Protein AF-A0A1G0LG67-F1 (afdb_monomer)

Solvent-accessible surface area (backbone atoms only — not comparable to full-atom values): 3889 Å² total; per-residue (Å²): 130,96,31,78,39,81,12,84,89,41,98,81,53,58,50,28,84,46,36,68,77,43,38,96,44,73,71,46,22,50,57,47,48,50,51,52,40,64,48,34,48,49,80,73,90,64,53,77,92,75,53,51,73,67,59,59,70,45,46,56,68,75,134

Secondary structure (DSSP, 8-state):
------STTSTT-PPPTTGGGG-SSHHHHHHHHHHHHHHHBS---S-GGG--HHHHHTB----

Structure (mmCIF, N/CA/C/O backbone):
data_AF-A0A1G0LG67-F1
#
_entry.id   AF-A0A1G0LG67-F1
#
loop_
_atom_site.group_PDB
_atom_site.id
_atom_site.type_symbol
_atom_site.label_atom_id
_atom_site.label_alt_id
_atom_site.label_comp_id
_atom_site.label_asym_id
_atom_site.label_entity_id
_atom_site.label_seq_id
_atom_site.pdbx_PDB_ins_code
_atom_site.Cartn_x
_atom_site.Cartn_y
_atom_site.Cartn_z
_atom_site.occupancy
_atom_site.B_iso_or_equiv
_atom_site.auth_seq_id
_atom_site.auth_comp_id
_atom_site.auth_asym_id
_atom_site.auth_atom_id
_atom_site.pdbx_PDB_model_num
ATOM 1 N N . MET A 1 1 ? -6.984 10.673 -7.243 1.00 70.12 1 MET A N 1
ATOM 2 C CA . MET A 1 1 ? -5.923 9.730 -7.671 1.00 70.12 1 MET A CA 1
ATOM 3 C C . MET A 1 1 ? -6.044 8.513 -6.773 1.00 70.12 1 MET A C 1
ATOM 5 O O . MET A 1 1 ? -6.166 8.723 -5.575 1.00 70.12 1 MET A O 1
ATOM 9 N N . ARG A 1 2 ? -6.105 7.293 -7.320 1.00 83.88 2 ARG A N 1
ATOM 10 C CA . ARG A 1 2 ? -6.230 6.074 -6.504 1.00 83.88 2 ARG A CA 1
ATOM 11 C C . ARG A 1 2 ? -4.898 5.828 -5.790 1.00 83.88 2 ARG A C 1
ATOM 13 O O . ARG A 1 2 ? -3.906 5.582 -6.465 1.00 83.88 2 ARG A O 1
ATOM 20 N N . ARG A 1 3 ? -4.868 5.969 -4.464 1.00 87.31 3 ARG A N 1
ATOM 21 C CA . ARG A 1 3 ? -3.686 5.757 -3.619 1.00 87.31 3 ARG A CA 1
ATOM 22 C C . ARG A 1 3 ? -3.929 4.610 -2.658 1.00 87.31 3 ARG A C 1
ATOM 24 O O . ARG A 1 3 ? -4.974 4.566 -2.012 1.00 87.31 3 ARG A O 1
ATOM 31 N N . LEU A 1 4 ? -2.951 3.719 -2.572 1.00 90.50 4 LEU A N 1
ATOM 32 C CA . LEU A 1 4 ? -2.953 2.575 -1.677 1.00 90.50 4 LEU A CA 1
ATOM 33 C C . LEU A 1 4 ? -1.749 2.718 -0.744 1.00 90.50 4 LEU A C 1
ATOM 35 O O . LEU A 1 4 ? -0.624 2.432 -1.135 1.00 90.50 4 LEU A O 1
ATOM 39 N N . ASP A 1 5 ? -1.975 3.236 0.455 1.00 89.44 5 ASP A N 1
ATOM 40 C CA . ASP A 1 5 ? -0.961 3.396 1.497 1.00 89.44 5 ASP A CA 1
ATOM 41 C C . ASP A 1 5 ? -1.646 3.524 2.863 1.00 89.44 5 ASP A C 1
ATOM 43 O O . ASP A 1 5 ? -2.799 3.949 2.942 1.00 89.44 5 ASP A O 1
ATOM 47 N N . ASP A 1 6 ? -0.946 3.149 3.929 1.00 88.69 6 ASP A N 1
ATOM 48 C CA . ASP A 1 6 ? -1.458 3.136 5.304 1.00 88.69 6 ASP A CA 1
ATOM 49 C C . ASP A 1 6 ? -1.308 4.483 6.030 1.00 88.69 6 ASP A C 1
ATOM 51 O O . ASP A 1 6 ? -1.581 4.572 7.226 1.00 88.69 6 ASP A O 1
ATOM 55 N N . GLY A 1 7 ? -0.850 5.539 5.349 1.00 86.06 7 GLY A N 1
ATOM 56 C CA . GLY A 1 7 ? -0.706 6.876 5.922 1.00 86.06 7 GLY A CA 1
ATOM 57 C C . GLY A 1 7 ? 0.441 7.039 6.923 1.00 86.06 7 GLY A C 1
ATOM 58 O O . GLY A 1 7 ? 0.776 8.175 7.254 1.00 86.06 7 GLY A O 1
ATOM 59 N N . LYS A 1 8 ? 1.111 5.959 7.356 1.00 82.31 8 LYS A N 1
ATOM 60 C CA . LYS A 1 8 ? 2.183 6.008 8.374 1.00 82.31 8 LYS A CA 1
ATOM 61 C C . LYS A 1 8 ? 3.408 6.816 7.938 1.00 82.31 8 LYS A C 1
ATOM 63 O O . LYS A 1 8 ? 4.144 7.311 8.783 1.00 82.31 8 LYS A O 1
ATOM 68 N N . GLY A 1 9 ? 3.620 6.957 6.628 1.00 73.00 9 GLY A N 1
ATOM 69 C CA . GLY A 1 9 ? 4.683 7.783 6.041 1.00 73.00 9 GLY A CA 1
ATOM 70 C C . GLY A 1 9 ? 4.236 9.181 5.598 1.00 73.00 9 GLY A C 1
ATOM 71 O O . GLY A 1 9 ? 5.043 9.931 5.051 1.00 73.00 9 GLY A O 1
ATOM 72 N N . SER A 1 10 ? 2.959 9.534 5.778 1.00 75.50 10 SER A N 1
ATOM 73 C CA . SER A 1 10 ? 2.412 10.825 5.358 1.00 75.50 10 SER A CA 1
ATOM 74 C C . SER A 1 10 ? 2.544 11.863 6.470 1.00 75.50 10 SER A C 1
ATOM 76 O O . SER A 1 10 ? 2.307 11.558 7.637 1.00 75.50 10 SER A O 1
ATOM 78 N N . LYS A 1 11 ? 2.844 13.118 6.109 1.00 73.94 11 LYS A N 1
ATOM 79 C CA . LYS A 1 11 ? 2.901 14.246 7.061 1.00 73.94 11 LYS A CA 1
ATOM 80 C C . LYS A 1 11 ? 1.591 14.436 7.831 1.00 73.94 11 LYS A C 1
ATOM 82 O O . LYS A 1 11 ? 1.621 14.871 8.975 1.00 73.94 11 LYS A O 1
ATOM 87 N N . ASP A 1 12 ? 0.470 14.076 7.208 1.00 77.88 12 ASP A N 1
ATOM 88 C CA . ASP A 1 12 ? -0.871 14.229 7.777 1.00 77.88 12 ASP A CA 1
ATOM 89 C C . ASP A 1 12 ? -1.401 12.938 8.422 1.00 77.88 12 ASP A C 1
ATOM 91 O O . ASP A 1 12 ? -2.538 12.912 8.887 1.00 77.88 12 ASP A O 1
ATOM 95 N N . GLY A 1 13 ? -0.639 11.834 8.376 1.00 81.75 13 GLY A N 1
ATOM 96 C CA . GLY A 1 13 ? -1.069 10.520 8.873 1.00 81.75 13 GLY A CA 1
ATOM 97 C C . GLY A 1 13 ? -2.270 9.907 8.136 1.00 81.75 13 GLY A C 1
ATOM 98 O O . GLY A 1 13 ? -2.782 8.868 8.545 1.00 81.75 13 GLY A O 1
ATOM 99 N N . LYS A 1 14 ? -2.758 10.553 7.069 1.00 86.44 14 LYS A N 1
ATOM 100 C CA . LYS A 1 14 ? -3.957 10.128 6.340 1.00 86.44 14 LYS A CA 1
ATOM 101 C C . LYS A 1 14 ? -3.627 8.985 5.380 1.00 86.44 14 LYS A C 1
ATOM 103 O O . LYS A 1 14 ? -2.765 9.188 4.521 1.00 86.44 14 LYS A O 1
ATOM 108 N N . PRO A 1 15 ? -4.322 7.840 5.479 1.00 91.00 15 PRO A N 1
ATOM 109 C CA . PRO A 1 15 ? -4.152 6.749 4.535 1.00 91.00 15 PRO A CA 1
ATOM 110 C C . PRO A 1 15 ? -4.688 7.113 3.148 1.00 91.00 15 PRO A C 1
ATOM 112 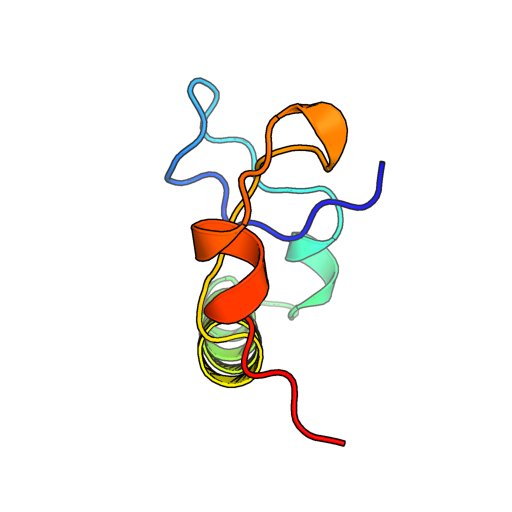O O . PRO A 1 15 ? -5.532 8.002 2.983 1.00 91.00 15 PRO A O 1
ATOM 115 N N . GLY A 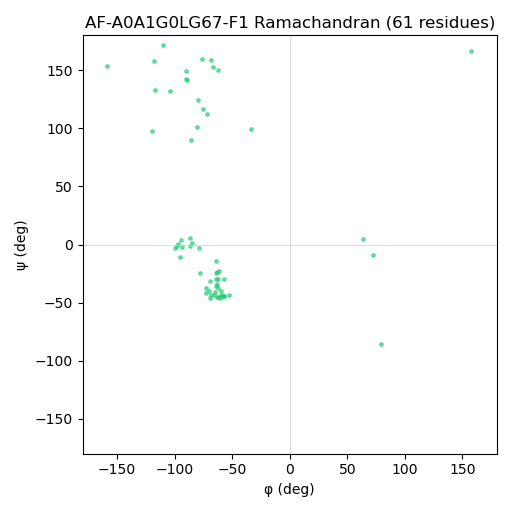1 16 ? -4.201 6.392 2.142 1.00 90.19 16 GLY A N 1
ATOM 116 C CA . GLY A 1 16 ? -4.684 6.493 0.774 1.00 90.19 16 GLY A CA 1
ATOM 117 C C . GLY A 1 16 ? -6.156 6.088 0.660 1.00 90.19 16 GLY A C 1
ATOM 118 O O . GLY A 1 16 ? -6.648 5.228 1.387 1.00 90.19 16 GLY A O 1
ATOM 119 N N . ASN A 1 17 ? -6.871 6.672 -0.303 1.00 92.88 17 ASN A N 1
ATOM 120 C CA . ASN A 1 17 ? -8.310 6.453 -0.474 1.00 92.88 17 ASN A CA 1
ATOM 121 C C . ASN A 1 17 ? -8.695 5.007 -0.844 1.00 92.88 17 ASN A C 1
ATOM 123 O O . ASN A 1 17 ? -9.867 4.679 -0.799 1.00 92.88 17 ASN A O 1
ATOM 127 N N . MET A 1 18 ? -7.745 4.160 -1.255 1.00 94.38 18 MET A N 1
ATOM 128 C CA . MET A 1 18 ? -8.000 2.743 -1.543 1.00 94.38 18 MET A CA 1
ATOM 129 C C . MET A 1 18 ? -7.681 1.825 -0.357 1.00 94.38 18 MET A C 1
ATOM 131 O O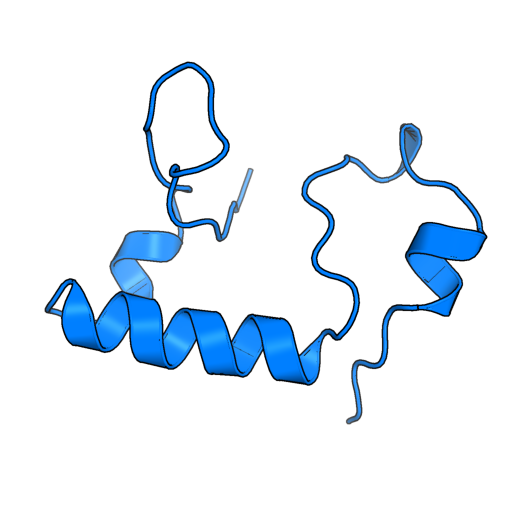 . MET A 1 18 ? -8.027 0.647 -0.400 1.00 94.38 18 MET A O 1
ATOM 135 N N . TYR A 1 19 ? -7.021 2.333 0.689 1.00 94.06 19 TYR A N 1
ATOM 136 C CA . TYR A 1 19 ? -6.613 1.534 1.847 1.00 94.06 19 TYR A CA 1
ATOM 13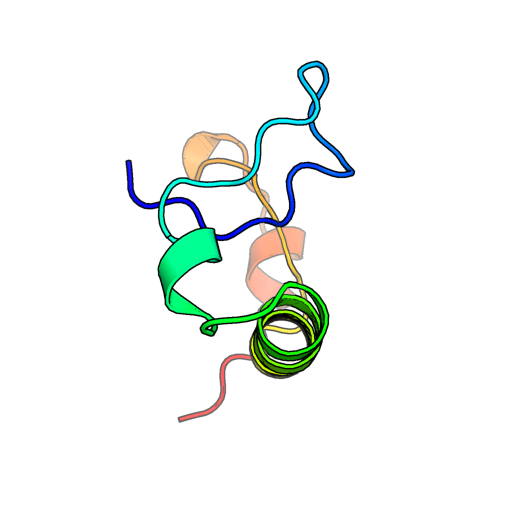7 C C . TYR A 1 19 ? -7.812 0.950 2.604 1.00 94.06 19 TYR A C 1
ATOM 139 O O . TYR A 1 19 ? -7.760 -0.179 3.084 1.00 94.06 19 TYR A O 1
ATOM 147 N N . GLU A 1 20 ? -8.927 1.681 2.651 1.0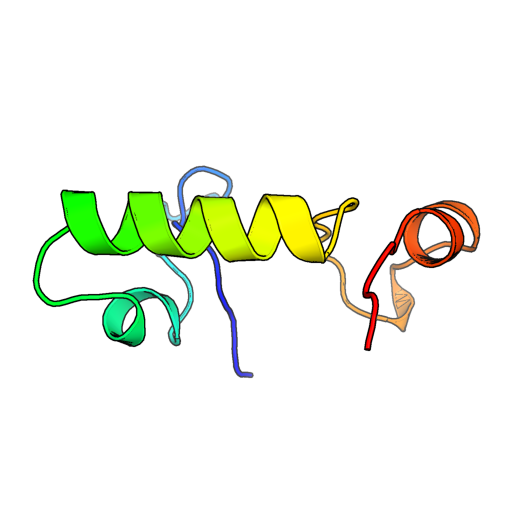0 93.88 20 GLU A N 1
ATOM 148 C CA . GLU A 1 20 ? -10.174 1.219 3.273 1.00 93.88 20 GLU A CA 1
ATOM 149 C C . GLU A 1 20 ? -10.770 -0.031 2.612 1.00 93.88 20 GLU A C 1
ATOM 151 O O . GLU A 1 20 ? -11.487 -0.783 3.261 1.00 93.88 20 GLU A O 1
ATOM 156 N N . HIS A 1 21 ? -10.438 -0.301 1.348 1.00 95.62 21 HIS A N 1
ATOM 157 C CA . HIS A 1 21 ? -10.947 -1.463 0.620 1.00 95.62 21 HIS A CA 1
ATOM 158 C C . HIS A 1 21 ? -10.104 -2.726 0.825 1.00 95.62 21 HIS A C 1
ATOM 160 O O . HIS A 1 21 ? -10.443 -3.778 0.289 1.00 95.62 21 HIS A O 1
ATOM 166 N N . LEU A 1 22 ? -9.012 -2.644 1.592 1.00 94.81 22 LEU A N 1
ATOM 167 C CA . LEU A 1 22 ? -8.175 -3.801 1.901 1.00 94.81 22 LEU A CA 1
ATOM 168 C C . LEU A 1 22 ? -8.755 -4.695 3.003 1.00 94.81 22 LEU A C 1
ATOM 170 O O . LEU A 1 22 ? -8.146 -5.710 3.316 1.00 94.81 22 LEU A O 1
ATOM 174 N N . GLY A 1 23 ? -9.888 -4.347 3.611 1.00 94.50 23 GLY A N 1
ATOM 175 C CA . GLY A 1 23 ? -10.507 -5.163 4.652 1.00 94.50 23 GLY A CA 1
ATOM 176 C C . GLY A 1 23 ? -11.428 -4.366 5.566 1.00 94.50 23 GLY A C 1
ATOM 177 O O . GLY A 1 23 ? -11.387 -3.137 5.595 1.00 94.50 23 GLY A O 1
ATOM 178 N N . ALA A 1 24 ? -12.234 -5.077 6.350 1.00 93.88 24 ALA A N 1
ATOM 179 C CA . ALA A 1 24 ? -13.169 -4.472 7.298 1.00 93.88 24 ALA A CA 1
ATOM 180 C C . ALA A 1 24 ? -12.472 -3.985 8.581 1.00 93.88 24 ALA A C 1
ATOM 182 O O . ALA A 1 24 ? -12.959 -3.081 9.259 1.00 93.88 24 ALA A O 1
ATOM 183 N N . THR A 1 25 ? -11.318 -4.568 8.923 1.00 95.50 25 THR A N 1
ATOM 184 C CA . THR A 1 25 ? -10.548 -4.224 10.129 1.00 95.50 25 THR A CA 1
ATOM 185 C C . THR A 1 25 ? -9.169 -3.670 9.785 1.00 95.50 25 THR A C 1
ATOM 187 O O . THR A 1 25 ? -8.646 -3.902 8.700 1.00 95.50 25 THR A O 1
ATOM 190 N N . GLU A 1 26 ? -8.550 -2.923 10.701 1.00 93.62 26 GLU A N 1
ATOM 191 C CA . GLU A 1 26 ? -7.175 -2.430 10.504 1.00 93.62 26 GLU A CA 1
ATOM 192 C C . GLU A 1 26 ? -6.164 -3.579 10.374 1.00 93.62 26 GLU A C 1
ATOM 194 O O . GLU A 1 26 ? -5.265 -3.525 9.542 1.00 93.62 26 GLU A O 1
ATOM 199 N N . VAL A 1 27 ? -6.349 -4.657 11.142 1.00 94.62 27 VAL A N 1
ATOM 200 C CA . VAL A 1 27 ? -5.483 -5.845 11.084 1.00 94.62 27 VAL A CA 1
ATOM 201 C C . VAL A 1 27 ? -5.540 -6.498 9.703 1.00 94.62 27 VAL A C 1
ATOM 203 O O . VAL A 1 27 ? -4.507 -6.842 9.131 1.00 94.62 27 VAL A O 1
ATOM 206 N N . GLU A 1 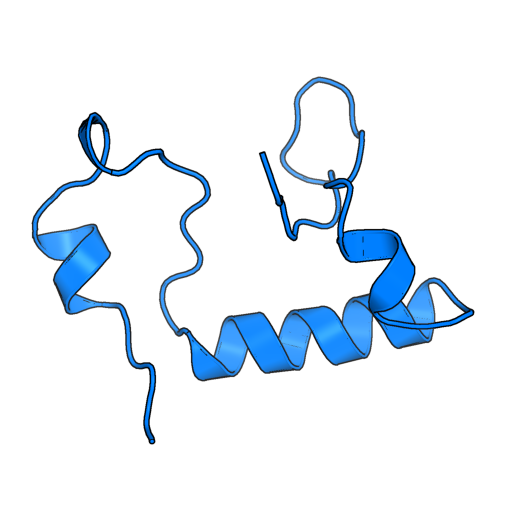28 ? -6.743 -6.644 9.149 1.00 95.25 28 GLU A N 1
ATOM 207 C CA . GLU A 1 28 ? -6.944 -7.202 7.813 1.00 95.25 28 GLU A CA 1
ATOM 208 C C . GLU A 1 28 ? -6.360 -6.294 6.727 1.00 95.25 28 GLU A C 1
ATOM 210 O O . GLU A 1 28 ? -5.647 -6.773 5.844 1.00 95.25 28 GLU A O 1
ATOM 215 N N . ARG A 1 29 ? -6.586 -4.979 6.839 1.00 95.75 29 ARG A N 1
ATOM 216 C CA . ARG A 1 29 ? -6.037 -3.996 5.901 1.00 95.75 29 ARG A CA 1
ATOM 217 C C . ARG A 1 29 ? -4.515 -4.031 5.862 1.00 95.75 29 ARG A C 1
ATOM 219 O O . ARG A 1 29 ? -3.958 -4.052 4.767 1.00 95.75 29 ARG A O 1
ATOM 226 N N . GLN A 1 30 ? -3.846 -4.124 7.014 1.00 94.81 30 GLN A N 1
ATOM 227 C CA . GLN A 1 30 ? -2.386 -4.234 7.033 1.00 94.81 30 GLN A CA 1
ATOM 228 C C . GLN A 1 30 ? -1.878 -5.556 6.486 1.00 94.81 30 GLN A C 1
ATOM 230 O O . GLN A 1 30 ? -0.971 -5.558 5.657 1.00 94.81 30 GLN A O 1
ATOM 235 N N . LYS A 1 31 ? -2.508 -6.673 6.861 1.00 96.44 31 LYS A N 1
ATOM 236 C CA . LYS A 1 31 ? -2.142 -7.983 6.318 1.00 96.44 31 LYS A CA 1
ATOM 237 C C . LYS A 1 31 ? -2.236 -8.002 4.791 1.00 96.44 31 LYS A C 1
ATOM 239 O O . LYS A 1 31 ? -1.337 -8.504 4.122 1.00 96.44 31 LYS A O 1
ATOM 244 N N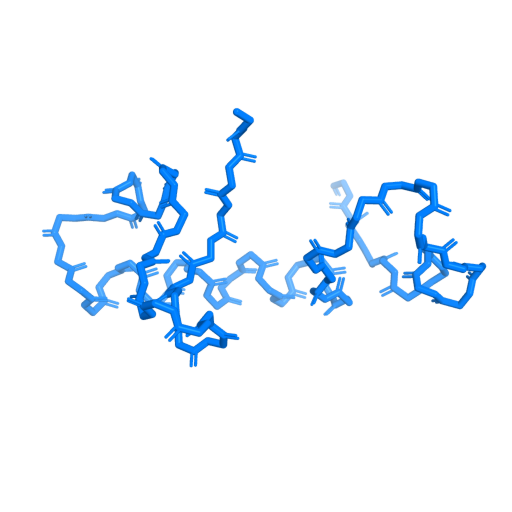 . ASN A 1 32 ? -3.306 -7.440 4.236 1.00 96.62 32 ASN A N 1
ATOM 245 C CA . ASN A 1 32 ? -3.499 -7.391 2.792 1.00 96.62 32 ASN A CA 1
ATOM 246 C C . ASN A 1 32 ? -2.558 -6.380 2.124 1.00 96.62 32 ASN A C 1
ATOM 248 O O . ASN A 1 32 ? -2.009 -6.680 1.066 1.00 96.62 32 ASN A O 1
ATOM 252 N N . LEU A 1 33 ? -2.292 -5.229 2.749 1.00 95.31 33 LEU A N 1
ATOM 253 C CA . LEU A 1 33 ? -1.299 -4.271 2.256 1.00 95.31 33 LEU A CA 1
ATOM 254 C C . LEU A 1 33 ? 0.100 -4.898 2.165 1.00 95.31 33 LEU A C 1
ATOM 256 O O . LEU A 1 33 ? 0.812 -4.659 1.189 1.00 95.31 33 LEU A O 1
ATOM 260 N N . ASP A 1 34 ? 0.484 -5.721 3.140 1.00 94.81 34 ASP A N 1
ATOM 261 C CA . ASP A 1 34 ? 1.777 -6.409 3.147 1.00 94.81 34 ASP A CA 1
ATOM 262 C C . ASP A 1 34 ? 1.910 -7.405 1.988 1.00 94.81 34 ASP A C 1
ATOM 264 O O . ASP A 1 34 ? 2.980 -7.499 1.382 1.00 94.81 34 ASP A O 1
ATOM 268 N N . ILE A 1 35 ? 0.821 -8.081 1.601 1.00 95.00 35 ILE A N 1
ATOM 269 C CA . ILE A 1 35 ? 0.790 -8.937 0.403 1.00 95.00 35 ILE A CA 1
ATOM 270 C C . ILE A 1 35 ? 1.089 -8.106 -0.853 1.00 95.00 35 ILE A C 1
ATOM 272 O O . ILE A 1 35 ? 1.933 -8.495 -1.663 1.00 95.00 35 ILE A O 1
ATOM 276 N N . PHE A 1 36 ? 0.455 -6.937 -1.004 1.00 93.88 36 PHE A N 1
ATOM 277 C CA . PHE A 1 36 ? 0.716 -6.043 -2.137 1.00 93.88 36 PHE A CA 1
ATOM 278 C C . PHE A 1 36 ? 2.160 -5.532 -2.150 1.00 93.88 36 PHE A C 1
ATOM 280 O O . PHE A 1 36 ? 2.805 -5.562 -3.199 1.00 93.88 36 PHE A O 1
ATOM 287 N N . LYS A 1 37 ? 2.690 -5.107 -0.997 1.00 92.88 37 LYS A N 1
ATOM 288 C CA . LYS A 1 37 ? 4.087 -4.664 -0.864 1.00 92.88 37 LYS A CA 1
ATOM 289 C C . LYS A 1 37 ? 5.060 -5.772 -1.263 1.00 92.88 37 LYS A C 1
ATOM 291 O O . LYS A 1 37 ? 5.989 -5.520 -2.027 1.00 92.88 37 LYS A O 1
ATOM 296 N N . ALA A 1 38 ? 4.819 -7.002 -0.810 1.00 93.44 38 ALA A N 1
ATOM 297 C CA . ALA A 1 38 ? 5.646 -8.154 -1.150 1.00 93.44 38 ALA A CA 1
ATOM 298 C C . ALA A 1 38 ? 5.596 -8.496 -2.648 1.00 93.44 38 ALA A C 1
ATOM 300 O O . ALA A 1 38 ? 6.631 -8.800 -3.243 1.00 93.44 38 ALA A O 1
ATOM 301 N N . TRP A 1 39 ? 4.415 -8.416 -3.270 1.00 93.75 39 TRP A N 1
ATOM 302 C CA . TRP A 1 39 ? 4.241 -8.693 -4.697 1.00 93.75 39 TRP A CA 1
ATOM 303 C C . TRP A 1 39 ? 4.884 -7.629 -5.595 1.00 93.75 39 TRP A C 1
ATOM 305 O O . TRP A 1 39 ? 5.602 -7.964 -6.538 1.00 93.75 39 TRP A O 1
ATOM 315 N N . VAL A 1 40 ? 4.675 -6.345 -5.288 1.00 92.94 40 VAL A N 1
ATOM 316 C CA . VAL A 1 40 ? 5.275 -5.235 -6.045 1.00 92.94 40 VAL A CA 1
ATOM 317 C C . VAL A 1 40 ? 6.790 -5.177 -5.830 1.00 92.94 40 VAL A C 1
ATOM 319 O O . VAL A 1 40 ? 7.532 -4.815 -6.743 1.00 92.94 40 VAL A O 1
ATOM 322 N N . GLY A 1 41 ? 7.274 -5.575 -4.652 1.00 91.88 41 GLY A N 1
ATOM 323 C CA . GLY A 1 41 ? 8.679 -5.487 -4.279 1.00 91.88 41 GLY A CA 1
ATOM 324 C C . GLY A 1 41 ? 9.032 -4.064 -3.863 1.00 91.88 41 GLY A C 1
ATOM 325 O O . GLY A 1 41 ? 8.989 -3.738 -2.680 1.00 91.88 41 GLY A O 1
ATOM 326 N N . ASN A 1 42 ? 9.375 -3.204 -4.825 1.00 91.31 42 ASN A N 1
ATOM 327 C CA . ASN A 1 42 ? 9.674 -1.804 -4.536 1.00 91.31 42 ASN A CA 1
ATOM 328 C C . ASN A 1 42 ? 8.400 -0.960 -4.393 1.00 91.31 42 ASN A C 1
ATOM 330 O O . ASN A 1 42 ? 7.792 -0.552 -5.383 1.00 91.31 42 ASN A O 1
ATOM 334 N N . TRP A 1 43 ? 8.003 -0.680 -3.152 1.00 90.50 43 TRP A N 1
ATOM 335 C CA . TRP A 1 43 ? 6.824 0.129 -2.847 1.00 90.50 43 TRP A CA 1
ATOM 336 C C . TRP A 1 43 ? 7.146 1.631 -2.840 1.00 90.50 43 TRP A C 1
ATOM 338 O O . TRP A 1 43 ? 7.504 2.198 -1.809 1.00 90.50 43 TRP A O 1
ATOM 348 N N . SER A 1 44 ? 7.009 2.290 -3.994 1.00 89.06 44 SER A N 1
ATOM 349 C CA . SER A 1 44 ? 7.219 3.737 -4.140 1.00 89.06 44 SER A CA 1
ATOM 350 C C . SER A 1 44 ? 5.894 4.499 -4.239 1.00 89.06 44 SER A C 1
ATOM 352 O O . SER A 1 44 ? 5.022 4.146 -5.028 1.00 89.06 44 SER A O 1
ATOM 354 N N . LEU A 1 45 ? 5.759 5.586 -3.469 1.00 87.12 45 LEU A N 1
ATOM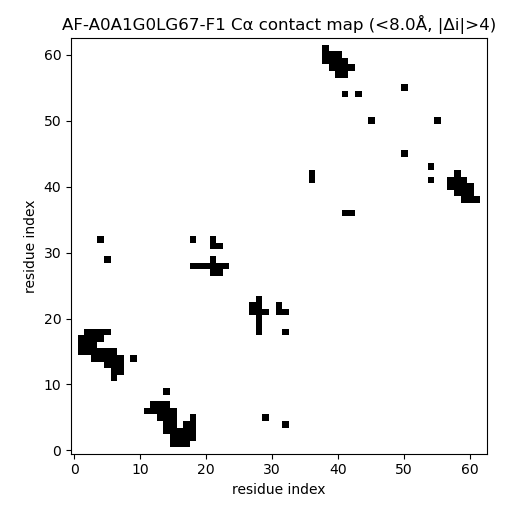 355 C CA . LEU A 1 45 ? 4.612 6.511 -3.529 1.00 87.12 45 LEU A CA 1
ATOM 356 C C . LEU A 1 45 ? 4.857 7.720 -4.453 1.00 87.12 45 LEU A C 1
ATOM 358 O O . LEU A 1 45 ? 4.026 8.633 -4.520 1.00 87.12 45 LEU A O 1
ATOM 362 N N . LYS A 1 46 ? 6.006 7.759 -5.137 1.00 88.44 46 LYS A N 1
ATOM 363 C CA . LYS A 1 46 ? 6.361 8.828 -6.078 1.00 88.44 46 LYS A CA 1
ATOM 364 C C . LYS A 1 46 ? 5.429 8.803 -7.290 1.00 88.44 46 LYS A C 1
ATOM 366 O O . LYS A 1 46 ? 4.912 7.756 -7.678 1.00 88.44 46 LYS A O 1
ATOM 371 N N . ARG A 1 47 ? 5.225 9.958 -7.927 1.00 87.19 47 ARG A N 1
ATOM 372 C CA . ARG A 1 47 ? 4.590 9.982 -9.252 1.00 87.19 47 ARG A CA 1
ATOM 373 C C . ARG A 1 47 ? 5.604 9.530 -10.299 1.00 87.19 47 ARG A C 1
ATOM 375 O O . ARG A 1 47 ? 6.809 9.628 -10.086 1.00 87.19 47 ARG A O 1
ATOM 382 N N . PHE A 1 48 ? 5.111 9.090 -11.454 1.00 86.50 48 PHE A N 1
ATOM 383 C CA . PHE A 1 48 ? 5.971 8.656 -12.556 1.00 86.50 48 PHE A CA 1
ATOM 384 C C . PHE A 1 48 ? 7.043 9.696 -12.957 1.00 86.50 48 PHE A C 1
ATOM 386 O O . PHE A 1 48 ? 8.196 9.298 -13.078 1.00 86.50 48 PHE A O 1
ATOM 393 N N . PRO A 1 49 ? 6.741 11.010 -13.067 1.00 90.38 49 PRO A N 1
ATOM 394 C CA . PRO A 1 49 ? 7.759 12.021 -13.382 1.00 90.38 49 PRO A CA 1
ATOM 395 C C . PRO A 1 49 ? 8.853 12.170 -12.316 1.00 90.38 49 PRO A C 1
ATOM 397 O O . PRO A 1 49 ? 9.953 12.604 -12.634 1.00 90.38 49 PRO A O 1
ATOM 400 N N . ASP A 1 50 ? 8.553 11.806 -11.066 1.00 90.75 50 ASP A N 1
ATOM 401 C CA . ASP A 1 50 ? 9.475 11.904 -9.928 1.00 90.75 50 ASP A CA 1
ATOM 402 C C . ASP A 1 50 ? 10.249 10.591 -9.693 1.00 90.75 50 ASP A C 1
ATOM 404 O O . ASP A 1 50 ? 11.051 10.487 -8.763 1.00 90.75 50 ASP A O 1
ATOM 408 N N . SER A 1 51 ? 9.967 9.556 -10.489 1.00 89.69 51 SER A N 1
ATOM 409 C CA . SER A 1 51 ? 10.564 8.224 -10.360 1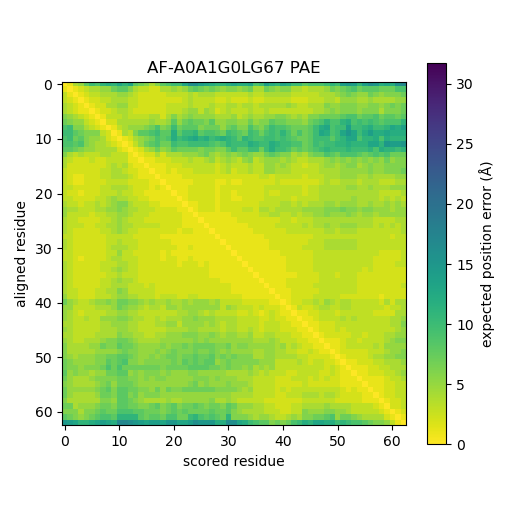.00 89.69 51 SER A CA 1
ATOM 410 C C . SER A 1 51 ? 11.841 8.113 -11.193 1.00 89.69 51 SER A C 1
ATOM 412 O O . SER A 1 51 ? 11.954 8.725 -12.253 1.00 89.69 51 SER A O 1
ATOM 414 N N . ASN A 1 52 ? 12.801 7.302 -10.743 1.00 91.44 52 ASN A N 1
ATOM 415 C CA . ASN A 1 52 ? 14.038 7.035 -11.485 1.00 91.44 52 ASN A CA 1
ATOM 416 C C . ASN A 1 52 ? 14.090 5.591 -12.037 1.00 91.44 52 ASN A C 1
ATOM 418 O O . ASN A 1 52 ? 13.239 4.754 -11.733 1.00 91.44 52 ASN A O 1
ATOM 422 N N . MET A 1 53 ? 15.089 5.275 -12.872 1.00 89.19 53 MET A N 1
ATOM 423 C CA . MET A 1 53 ? 15.222 3.925 -13.450 1.00 89.19 53 MET A CA 1
ATOM 424 C C . MET A 1 53 ? 15.435 2.829 -12.398 1.00 89.19 53 MET A C 1
ATOM 426 O O . MET A 1 53 ? 15.038 1.692 -12.633 1.00 89.19 53 MET A O 1
ATOM 430 N N . GLU A 1 54 ? 16.061 3.133 -11.262 1.00 89.44 54 GLU A N 1
ATOM 431 C CA . GLU A 1 54 ? 16.249 2.156 -10.182 1.00 89.44 54 GLU A CA 1
ATOM 432 C C . GLU A 1 54 ? 14.924 1.831 -9.490 1.00 89.44 54 GLU A C 1
ATOM 434 O O . GLU A 1 54 ? 14.637 0.662 -9.233 1.00 89.44 54 GLU A O 1
ATOM 439 N N . ASP A 1 55 ? 14.081 2.844 -9.270 1.00 88.19 55 ASP A N 1
ATOM 440 C CA . ASP A 1 55 ? 12.746 2.687 -8.702 1.00 88.19 55 ASP A CA 1
ATOM 441 C C . ASP A 1 55 ? 11.925 1.713 -9.556 1.00 88.19 55 ASP A C 1
ATOM 443 O O . ASP A 1 55 ? 11.283 0.809 -9.021 1.00 88.19 55 ASP A O 1
ATOM 447 N N . LEU A 1 56 ? 12.000 1.868 -10.883 1.00 89.12 56 LEU A N 1
ATOM 448 C CA . LEU A 1 56 ? 11.273 1.049 -11.852 1.00 89.12 56 LEU A CA 1
ATOM 449 C C . LEU A 1 56 ? 11.842 -0.371 -11.982 1.00 89.12 56 LEU A C 1
ATOM 451 O O . LEU A 1 56 ? 11.076 -1.328 -12.042 1.00 89.12 56 LEU A O 1
ATOM 455 N N . LYS A 1 57 ? 13.171 -0.535 -11.999 1.00 90.94 57 LYS A N 1
ATOM 456 C CA . LYS A 1 57 ? 13.823 -1.856 -12.112 1.00 90.94 57 LYS A CA 1
ATOM 457 C C . LYS A 1 57 ? 13.538 -2.767 -10.920 1.00 90.94 57 LYS A C 1
ATOM 459 O O . LYS A 1 57 ? 13.530 -3.984 -11.072 1.00 90.94 57 LYS A O 1
ATOM 464 N N . ASN A 1 58 ? 13.316 -2.187 -9.744 1.00 89.75 58 ASN A N 1
ATOM 465 C CA . ASN A 1 58 ? 13.046 -2.944 -8.526 1.00 89.75 58 ASN A CA 1
ATOM 466 C C . ASN A 1 58 ? 11.563 -3.337 -8.364 1.00 89.75 58 ASN A C 1
ATOM 468 O O . ASN A 1 58 ? 11.207 -3.982 -7.374 1.00 89.75 58 ASN A O 1
ATOM 472 N N . ILE A 1 59 ? 10.699 -2.987 -9.325 1.00 91.81 59 ILE A N 1
ATOM 473 C CA . ILE A 1 59 ? 9.312 -3.459 -9.390 1.00 91.81 59 ILE A CA 1
ATOM 474 C C . ILE A 1 59 ? 9.315 -4.916 -9.879 1.00 91.81 59 ILE A C 1
ATOM 476 O O . ILE A 1 59 ? 9.726 -5.208 -10.998 1.00 91.81 59 ILE A O 1
ATOM 480 N N . LYS A 1 60 ? 8.859 -5.844 -9.029 1.00 91.06 60 LYS A N 1
ATOM 481 C CA . LYS A 1 60 ? 8.953 -7.304 -9.242 1.00 91.06 60 LYS A CA 1
ATOM 482 C C . LYS A 1 60 ? 7.681 -7.962 -9.774 1.00 91.06 60 LYS A C 1
ATOM 484 O O . LYS A 1 60 ? 7.708 -9.168 -9.996 1.00 91.06 60 LYS A O 1
ATOM 489 N N . VAL A 1 61 ? 6.605 -7.191 -9.927 1.00 89.81 61 VAL A N 1
ATOM 490 C CA . VAL A 1 61 ? 5.235 -7.591 -10.301 1.00 89.81 61 VAL A CA 1
ATOM 491 C C . VAL A 1 61 ? 5.231 -8.773 -11.279 1.00 89.81 61 VAL A C 1
ATOM 493 O O . VAL A 1 61 ? 5.455 -8.609 -12.477 1.00 89.81 61 VAL A O 1
ATOM 496 N N . LYS A 1 62 ? 4.997 -9.977 -10.746 1.00 86.12 62 LYS A N 1
ATOM 497 C CA . LYS A 1 62 ? 4.869 -11.211 -11.535 1.00 86.12 62 LYS A CA 1
ATOM 498 C C . LYS A 1 62 ? 3.408 -11.410 -11.941 1.00 86.12 62 LYS A C 1
ATOM 500 O O . LYS A 1 62 ? 2.529 -11.109 -11.131 1.00 86.12 62 LYS A O 1
ATOM 505 N N . TYR A 1 63 ? 3.197 -11.889 -13.169 1.00 80.94 63 TYR A N 1
ATOM 506 C CA . TYR A 1 63 ? 1.886 -12.263 -13.714 1.00 80.94 63 TYR A CA 1
ATOM 507 C C . TYR A 1 63 ? 1.399 -13.587 -13.126 1.00 80.94 63 TYR A C 1
ATOM 509 O O . TYR A 1 63 ? 2.251 -14.496 -12.977 1.00 80.94 63 TYR A O 1
#

Radius of gyration: 12.48 Å; Cα contacts (8 Å, |Δi|>4): 64; chains: 1; bounding box: 29×26×25 Å

pLDDT: mean 89.64, std 5.85, range [70.12, 96.62]

Foldseek 3Di:
DQAAAQLPPPPVSDGGPCLVVQDPDPVSSVVSSVVVCVQQQQDDPDDPVRDDPVSVVRGNHDD

Nearest PDB structures (foldseek):
  4rlr-assembly1_A  TM=9.217E-01  e=9.258E-06  Geobacter sulfurreducens

Sequence (63 aa):
MRRLDDGKGSKDGKPGNMYEHLGATEVERQKNLDIFKAWVGNWSLKRFPDSNMEDLKNIKVKY

Mean predicted aligned error: 4.13 Å